Protein AF-A0ABD3XU46-F1 (afdb_monomer)

Nearest PDB structures (foldseek):
  6m8r-assembly1_F  TM=7.670E-01  e=1.154E-02  Homo sapiens
  1qdv-assembly1_A  TM=7.025E-01  e=9.029E-02  Rattus norvegicus
  3lut-assembly1_B  TM=6.770E-01  e=1.759E-01  Rattus norvegicus
  7ssx-assembly1_A  TM=6.730E-01  e=2.745E-01  Homo sapiens
  7wf3-assembly1_J  TM=6.146E-01  e=3.243E-01  Homo sapiens

Solvent-accessible surface area (backbone atoms only — not comparable to full-atom values): 6021 Å² total; per-residue (Å²): 140,88,84,53,70,73,42,44,46,61,45,70,76,15,49,54,18,50,51,52,59,57,42,73,77,40,97,58,89,66,93,68,85,88,70,102,64,82,66,85,53,47,64,60,59,51,45,28,33,66,52,74,68,41,75,63,75,92,76,54,75,86,52,70,66,62,39,52,57,42,34,56,51,25,57,72,39,44,33,64,62,56,32,51,55,38,50,55,54,52,49,53,48,65,77,67,62,83,125

Structure (mmCIF, N/CA/C/O backbone):
data_AF-A0ABD3XU46-F1
#
_entry.id   AF-A0ABD3XU46-F1
#
loop_
_atom_site.group_PDB
_atom_site.id
_atom_site.type_symbol
_atom_site.label_atom_id
_atom_site.label_alt_id
_atom_site.label_comp_id
_atom_site.label_asym_id
_atom_site.label_entity_id
_atom_site.label_seq_id
_atom_site.pdbx_PDB_ins_code
_atom_site.Cartn_x
_atom_site.Cartn_y
_atom_site.Cartn_z
_atom_site.occupancy
_atom_site.B_iso_or_equiv
_atom_site.auth_seq_id
_atom_site.auth_comp_id
_atom_site.auth_asym_id
_atom_site.auth_atom_id
_atom_site.pdbx_PDB_model_num
ATOM 1 N N . MET A 1 1 ? -5.905 -1.189 -14.751 1.00 74.19 1 MET A N 1
ATOM 2 C CA . MET A 1 1 ? -5.443 -0.057 -13.911 1.00 74.19 1 MET A CA 1
ATOM 3 C C . MET A 1 1 ? -4.201 0.561 -14.552 1.00 74.19 1 MET A C 1
ATOM 5 O O . MET A 1 1 ? -3.427 -0.189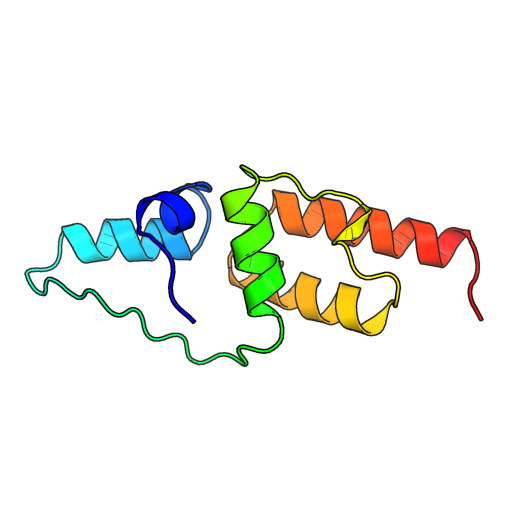 -15.126 1.00 74.19 1 MET A O 1
ATOM 9 N N . LYS A 1 2 ? -4.013 1.888 -14.504 1.00 89.50 2 LYS A N 1
ATOM 10 C CA . LYS A 1 2 ? -2.810 2.573 -15.022 1.00 89.50 2 LYS A CA 1
ATOM 11 C C . LYS A 1 2 ? -2.241 3.507 -13.949 1.00 89.50 2 LYS A C 1
ATOM 13 O O . LYS A 1 2 ? -3.002 4.081 -13.169 1.00 89.50 2 LYS A O 1
ATOM 18 N N . THR A 1 3 ? -0.920 3.639 -13.894 1.00 93.88 3 THR A N 1
ATOM 19 C CA . THR A 1 3 ? -0.204 4.543 -12.981 1.00 93.88 3 THR A CA 1
ATOM 20 C C . THR A 1 3 ? 1.127 4.964 -13.608 1.00 93.88 3 THR A C 1
ATOM 22 O O . THR A 1 3 ? 1.457 4.507 -14.701 1.00 93.88 3 THR A O 1
ATOM 25 N N . SER A 1 4 ? 1.872 5.849 -12.948 1.00 93.44 4 SER A N 1
ATOM 26 C CA . SER A 1 4 ? 3.167 6.340 -13.429 1.00 93.44 4 SER A CA 1
ATOM 27 C C . SER A 1 4 ? 4.339 5.640 -12.735 1.00 93.44 4 SER A C 1
ATOM 29 O O . SER A 1 4 ? 4.203 5.199 -11.591 1.00 93.44 4 SER A O 1
ATOM 31 N N . ARG A 1 5 ? 5.508 5.607 -13.392 1.00 92.06 5 ARG A N 1
ATOM 32 C CA . ARG A 1 5 ? 6.773 5.202 -12.750 1.00 92.06 5 ARG A CA 1
ATOM 33 C C . ARG A 1 5 ? 7.061 6.048 -11.510 1.00 92.06 5 ARG A C 1
ATOM 35 O O . ARG A 1 5 ? 7.364 5.496 -10.466 1.00 92.06 5 ARG A O 1
ATOM 42 N N . ILE A 1 6 ? 6.830 7.363 -11.598 1.00 94.38 6 ILE A N 1
ATOM 43 C CA . ILE A 1 6 ? 6.996 8.303 -10.478 1.00 94.38 6 ILE A CA 1
ATOM 44 C C . ILE A 1 6 ? 6.221 7.830 -9.247 1.00 94.38 6 ILE A C 1
ATOM 46 O O . ILE A 1 6 ? 6.763 7.849 -8.152 1.00 94.38 6 ILE A O 1
ATOM 50 N N . THR A 1 7 ? 4.968 7.396 -9.415 1.00 96.50 7 THR A N 1
ATOM 51 C CA . THR A 1 7 ? 4.149 6.871 -8.312 1.00 96.50 7 THR A CA 1
ATOM 52 C C . THR A 1 7 ? 4.731 5.585 -7.733 1.00 96.50 7 THR A C 1
ATOM 54 O O . THR A 1 7 ? 4.802 5.440 -6.520 1.00 96.50 7 THR A O 1
ATOM 57 N N . LEU A 1 8 ? 5.131 4.647 -8.587 1.00 95.31 8 LEU A N 1
ATOM 58 C CA . LEU A 1 8 ? 5.624 3.334 -8.171 1.00 95.31 8 LEU A CA 1
ATOM 59 C C . LEU A 1 8 ? 7.013 3.382 -7.510 1.00 95.31 8 LEU A C 1
ATOM 61 O O . LEU A 1 8 ? 7.334 2.494 -6.732 1.00 95.31 8 LEU A O 1
ATOM 65 N N . SER A 1 9 ? 7.794 4.434 -7.761 1.00 95.06 9 SER A N 1
ATOM 66 C CA . SER A 1 9 ? 9.103 4.670 -7.138 1.00 95.06 9 SER A CA 1
ATOM 67 C C . SER A 1 9 ? 9.039 5.518 -5.857 1.00 95.06 9 SER A C 1
ATOM 69 O O . SER A 1 9 ? 10.080 5.909 -5.337 1.00 95.06 9 SER A O 1
ATOM 71 N N . LYS A 1 10 ? 7.841 5.853 -5.345 1.00 97.12 10 LYS A N 1
ATOM 72 C CA . LYS A 1 10 ? 7.690 6.724 -4.160 1.00 97.12 10 LYS A CA 1
ATOM 73 C C . LYS A 1 10 ? 8.203 6.116 -2.862 1.00 97.12 10 LYS A C 1
ATOM 75 O O . LYS A 1 10 ? 8.631 6.868 -1.992 1.00 97.12 10 LYS A O 1
ATOM 80 N N . ASP A 1 11 ? 8.134 4.798 -2.738 1.00 97.56 11 ASP A N 1
ATOM 81 C CA . ASP A 1 11 ? 8.702 4.053 -1.620 1.00 97.56 11 ASP A CA 1
ATOM 82 C C . ASP A 1 11 ? 9.876 3.215 -2.154 1.00 97.56 11 ASP A C 1
ATOM 84 O O . ASP A 1 11 ? 9.625 2.193 -2.804 1.00 97.56 11 ASP A O 1
ATOM 88 N N . PRO A 1 12 ? 11.136 3.643 -1.932 1.00 96.31 12 PRO A N 1
ATOM 89 C CA . PRO A 1 12 ? 12.323 2.956 -2.444 1.00 96.31 12 PRO A CA 1
ATOM 90 C C . PRO A 1 12 ? 12.457 1.510 -1.959 1.00 96.31 12 PRO A C 1
ATOM 92 O O . PRO A 1 12 ? 13.018 0.670 -2.656 1.00 96.31 12 PRO A O 1
ATOM 95 N N . GLU A 1 13 ? 11.908 1.193 -0.785 1.00 96.50 13 GLU A N 1
ATOM 96 C CA . GLU A 1 13 ? 11.990 -0.153 -0.225 1.00 96.50 13 GLU A CA 1
ATOM 97 C C . GLU A 1 13 ? 10.948 -1.095 -0.836 1.00 96.50 13 GLU A C 1
ATOM 99 O O . GLU A 1 13 ? 11.103 -2.321 -0.764 1.00 96.50 13 GLU A O 1
ATOM 104 N N . SER A 1 14 ? 9.904 -0.545 -1.459 1.00 97.44 14 SER A N 1
ATOM 105 C CA . SER A 1 14 ? 8.815 -1.324 -2.038 1.00 97.44 14 SER A CA 1
ATOM 106 C C . SER A 1 14 ? 9.282 -2.249 -3.161 1.00 97.44 14 SER A C 1
ATOM 108 O O . SER A 1 14 ? 10.227 -1.972 -3.905 1.00 97.44 14 SER A O 1
ATOM 110 N N . LEU A 1 15 ? 8.551 -3.349 -3.342 1.00 95.88 15 LEU A N 1
ATOM 111 C CA . LEU A 1 15 ? 8.762 -4.259 -4.465 1.00 95.88 15 LEU A CA 1
ATOM 112 C C . LEU A 1 15 ? 8.638 -3.525 -5.811 1.00 95.88 15 LEU A C 1
ATOM 114 O O . LEU A 1 15 ? 9.383 -3.815 -6.742 1.00 95.88 15 LEU A O 1
ATOM 118 N N . PHE A 1 16 ? 7.733 -2.547 -5.910 1.00 95.44 16 PHE A N 1
ATOM 119 C CA . PHE A 1 16 ? 7.533 -1.765 -7.129 1.00 95.44 16 PHE A CA 1
ATOM 120 C C . PHE A 1 16 ? 8.769 -0.954 -7.518 1.00 95.44 16 PHE A C 1
ATOM 122 O O . PHE A 1 16 ? 9.163 -0.991 -8.685 1.00 95.44 16 PHE A O 1
ATOM 129 N N . ALA A 1 17 ? 9.391 -0.260 -6.561 1.00 94.88 17 ALA A N 1
ATOM 130 C CA . ALA A 1 17 ? 10.599 0.518 -6.813 1.00 94.88 17 ALA A CA 1
ATOM 131 C C . ALA A 1 17 ? 11.747 -0.382 -7.286 1.00 94.88 17 ALA A C 1
ATOM 133 O O . ALA A 1 17 ? 12.352 -0.096 -8.317 1.00 94.88 17 ALA A O 1
ATOM 134 N N . LYS A 1 18 ? 11.948 -1.529 -6.624 1.00 93.69 18 LYS A N 1
ATOM 135 C CA . LYS A 1 18 ? 12.963 -2.531 -6.998 1.00 93.69 18 LYS A CA 1
ATOM 136 C C . LYS A 1 18 ? 12.736 -3.096 -8.401 1.00 93.69 18 LYS A C 1
ATOM 138 O O . LYS A 1 18 ? 13.674 -3.246 -9.181 1.00 93.69 18 LYS A O 1
ATOM 143 N N . VAL A 1 19 ? 11.482 -3.389 -8.754 1.00 90.69 19 VAL A N 1
ATOM 144 C CA . VAL A 1 19 ? 11.128 -3.859 -10.101 1.00 90.69 19 VAL A CA 1
ATOM 145 C C . VAL A 1 19 ? 11.420 -2.780 -11.144 1.00 90.69 19 VAL A C 1
ATOM 147 O O . VAL A 1 19 ? 12.010 -3.094 -12.176 1.00 90.69 19 VAL A O 1
ATOM 150 N N . ILE A 1 20 ? 11.066 -1.518 -10.884 1.00 89.50 20 ILE A N 1
ATOM 151 C CA . ILE A 1 20 ? 11.354 -0.412 -11.809 1.00 89.50 20 ILE A CA 1
ATOM 152 C C . ILE A 1 20 ? 12.857 -0.234 -11.994 1.00 89.50 20 ILE A C 1
ATOM 154 O O . ILE A 1 20 ? 13.314 -0.242 -13.135 1.00 89.50 20 ILE A O 1
ATOM 158 N N . GLU A 1 21 ? 13.614 -0.163 -10.904 1.00 88.94 21 GLU A N 1
ATOM 159 C CA . GLU A 1 21 ? 15.070 -0.028 -10.926 1.00 88.94 21 GLU A CA 1
ATOM 160 C C . GLU A 1 21 ? 15.728 -1.176 -11.709 1.00 88.94 21 GLU A C 1
ATOM 162 O O . GLU A 1 21 ? 16.543 -0.944 -12.602 1.00 88.94 21 GLU A O 1
ATOM 167 N N . SER A 1 22 ? 15.309 -2.425 -11.480 1.00 85.00 22 SER A N 1
ATOM 168 C CA . SER A 1 22 ? 15.825 -3.575 -12.241 1.00 85.00 22 SER A CA 1
ATOM 169 C C . SER A 1 22 ? 15.467 -3.521 -13.734 1.00 85.00 22 SER A C 1
ATOM 171 O O . SER A 1 22 ? 16.251 -3.945 -14.586 1.00 85.00 22 SER A O 1
ATOM 173 N N . SER A 1 23 ? 14.295 -2.971 -14.070 1.00 80.81 23 SER A N 1
ATOM 174 C CA . SER A 1 23 ? 13.824 -2.867 -15.452 1.00 80.81 23 SER A CA 1
ATOM 175 C C . SER A 1 23 ? 14.561 -1.797 -16.255 1.00 80.81 23 SER A C 1
ATOM 177 O O . SER A 1 23 ? 14.679 -1.938 -17.468 1.00 80.81 23 SER A O 1
ATOM 179 N N . GLU A 1 24 ? 15.088 -0.761 -15.598 1.00 73.00 24 GLU A N 1
ATOM 180 C CA . GLU A 1 24 ? 15.890 0.289 -16.242 1.00 73.00 24 GLU A CA 1
ATOM 181 C C . GLU A 1 24 ? 17.241 -0.233 -16.738 1.00 73.00 24 GLU A C 1
ATOM 183 O O . GLU A 1 24 ? 17.760 0.251 -17.740 1.00 73.00 24 GLU A O 1
ATOM 188 N N . HIS A 1 25 ? 17.763 -1.279 -16.098 1.00 69.12 25 HIS A N 1
ATOM 189 C CA . HIS A 1 25 ? 19.003 -1.945 -16.492 1.00 69.12 25 HIS A CA 1
ATOM 190 C C . HIS A 1 25 ? 18.792 -3.034 -17.559 1.00 69.12 25 HIS A C 1
ATOM 192 O O . HIS A 1 25 ? 19.756 -3.588 -18.088 1.00 69.12 25 HIS A O 1
ATOM 198 N N . CYS A 1 26 ? 17.539 -3.354 -17.895 1.00 61.25 26 CYS A N 1
ATOM 199 C CA . CYS A 1 26 ? 17.202 -4.359 -18.894 1.00 61.25 26 CYS A CA 1
ATOM 200 C C . CYS A 1 26 ? 16.942 -3.697 -20.255 1.00 61.25 26 CYS A C 1
ATOM 202 O O . CYS A 1 26 ? 16.165 -2.754 -20.359 1.00 61.25 26 CYS A O 1
ATOM 204 N N . CYS A 1 27 ? 17.477 -4.260 -21.344 1.00 59.75 27 CYS A N 1
ATOM 205 C CA . CYS A 1 27 ? 17.279 -3.760 -22.719 1.00 59.75 27 CYS A CA 1
ATOM 206 C C . CYS A 1 27 ? 15.819 -3.827 -23.224 1.00 59.75 27 CYS A C 1
ATOM 208 O O . CYS A 1 27 ? 15.529 -3.503 -24.375 1.00 59.75 27 CYS A O 1
ATOM 210 N N . LEU A 1 28 ? 14.889 -4.280 -22.384 1.00 56.06 28 LEU A N 1
ATOM 211 C CA . LEU A 1 28 ? 13.468 -4.354 -22.664 1.00 56.06 28 LEU A CA 1
ATOM 212 C C . LEU A 1 28 ? 12.807 -3.145 -21.998 1.00 56.06 28 LEU A C 1
ATOM 214 O O . LEU A 1 28 ? 12.478 -3.200 -20.815 1.00 56.06 28 LEU A O 1
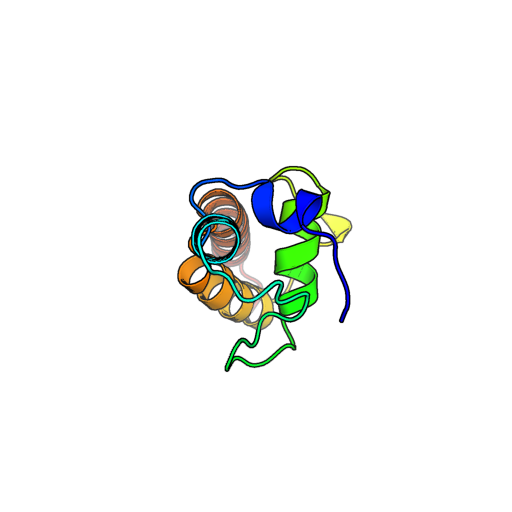ATOM 218 N N . ASN A 1 29 ? 12.579 -2.075 -22.765 1.00 55.94 29 ASN A N 1
ATOM 219 C CA . ASN A 1 29 ? 11.724 -0.947 -22.376 1.00 55.94 29 ASN A CA 1
ATOM 220 C C . ASN A 1 29 ? 10.277 -1.432 -22.165 1.00 55.94 29 ASN A C 1
ATOM 222 O O . ASN A 1 29 ? 9.398 -1.245 -23.007 1.00 55.94 29 ASN A O 1
ATOM 226 N N . LYS A 1 30 ? 10.020 -2.121 -21.049 1.00 66.44 30 LYS A N 1
ATOM 227 C CA . LYS A 1 30 ? 8.695 -2.627 -20.700 1.00 66.44 30 LYS A CA 1
ATOM 228 C C . LYS A 1 30 ? 7.925 -1.516 -20.000 1.00 66.44 30 LYS A C 1
ATOM 230 O O . LYS A 1 30 ? 8.193 -1.168 -18.854 1.00 66.44 30 LYS A O 1
ATOM 235 N N . ASN A 1 31 ? 6.919 -0.988 -20.692 1.00 77.38 31 ASN A N 1
AT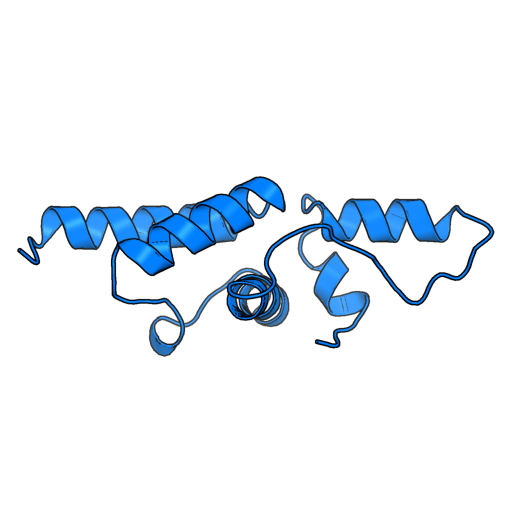OM 236 C CA . ASN A 1 31 ? 5.915 -0.087 -20.113 1.00 77.38 31 ASN A CA 1
ATOM 237 C C . ASN A 1 31 ? 4.800 -0.845 -19.368 1.00 77.38 31 ASN A C 1
ATOM 239 O O . ASN A 1 31 ? 3.825 -0.241 -18.926 1.00 77.38 31 ASN A O 1
ATOM 243 N N . VAL A 1 32 ? 4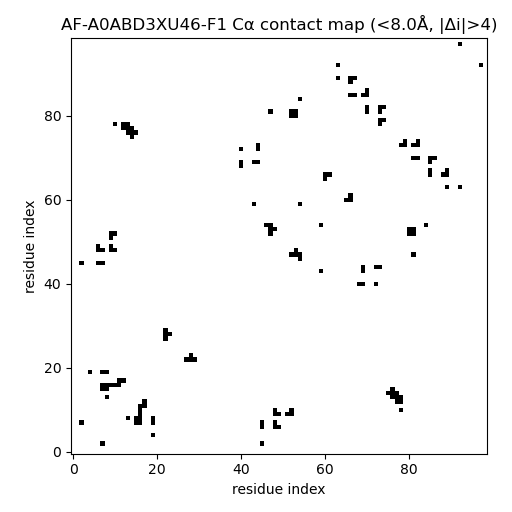.923 -2.171 -19.255 1.00 84.19 32 VAL A N 1
ATOM 244 C CA . VAL A 1 32 ? 3.950 -3.056 -18.616 1.00 84.19 32 VAL A CA 1
ATOM 245 C C . VAL A 1 32 ? 4.673 -3.905 -17.579 1.00 84.19 32 VAL A C 1
ATOM 247 O O . VAL A 1 32 ? 5.656 -4.573 -17.896 1.00 84.19 32 VAL A O 1
ATOM 250 N N . ILE A 1 33 ? 4.156 -3.883 -16.353 1.00 85.56 33 ILE A N 1
ATOM 251 C CA . ILE A 1 33 ? 4.560 -4.768 -15.261 1.00 85.56 33 ILE A CA 1
ATOM 252 C C . ILE A 1 33 ? 3.414 -5.757 -15.055 1.00 85.56 33 ILE A C 1
ATOM 254 O O . ILE A 1 33 ? 2.268 -5.340 -14.872 1.00 85.56 33 ILE A O 1
ATOM 258 N N . PHE A 1 34 ? 3.724 -7.050 -15.108 1.00 87.19 34 PHE A N 1
ATOM 259 C CA . PHE A 1 34 ? 2.776 -8.113 -14.784 1.00 87.19 34 PHE A CA 1
ATOM 260 C C . PHE A 1 34 ? 2.940 -8.510 -13.322 1.00 87.19 34 PHE A C 1
ATOM 262 O O . PHE A 1 34 ? 4.060 -8.681 -12.845 1.00 87.19 34 PHE A O 1
ATOM 269 N N . ILE A 1 35 ? 1.815 -8.639 -12.626 1.00 90.44 35 ILE A N 1
ATOM 270 C CA . ILE A 1 35 ? 1.750 -9.046 -11.225 1.00 90.44 35 ILE A CA 1
ATOM 271 C C . ILE A 1 35 ? 0.682 -10.127 -11.141 1.00 90.44 35 ILE A C 1
ATOM 273 O O . ILE A 1 35 ? -0.469 -9.875 -11.495 1.00 90.44 35 ILE A O 1
ATOM 277 N N . ASP A 1 36 ? 1.070 -11.313 -10.688 1.00 93.19 36 ASP A N 1
ATOM 278 C CA . ASP A 1 36 ? 0.186 -12.472 -10.557 1.00 93.19 36 ASP A CA 1
ATOM 279 C C . ASP A 1 36 ? -0.547 -12.447 -9.204 1.00 93.19 36 ASP A C 1
ATOM 281 O O . ASP A 1 36 ? -0.285 -13.239 -8.300 1.00 93.19 36 ASP A O 1
ATOM 285 N N . LYS A 1 37 ? -1.383 -11.420 -9.013 1.00 92.88 37 LYS A N 1
ATOM 286 C CA . LYS A 1 37 ? -2.139 -11.156 -7.778 1.00 92.88 37 LYS A CA 1
ATOM 287 C C . LYS A 1 37 ? -3.539 -10.641 -8.108 1.00 92.88 37 LYS A C 1
ATOM 289 O O . LYS A 1 37 ? -3.757 -10.033 -9.157 1.00 92.88 37 LYS A O 1
ATOM 294 N N . ASP A 1 38 ? -4.472 -10.832 -7.176 1.00 93.62 38 ASP A N 1
ATOM 295 C CA . ASP A 1 38 ? -5.821 -10.270 -7.262 1.00 93.62 38 ASP A CA 1
ATOM 296 C C . ASP A 1 38 ? -5.766 -8.723 -7.225 1.00 93.62 38 ASP A C 1
ATOM 298 O O . ASP A 1 38 ? -5.241 -8.140 -6.271 1.00 93.62 38 ASP A O 1
ATOM 302 N N . PRO A 1 39 ? -6.304 -8.016 -8.240 1.00 94.75 39 PRO A N 1
ATOM 303 C CA . PRO A 1 39 ? -6.253 -6.559 -8.295 1.00 94.75 39 PRO A CA 1
ATOM 304 C C . PRO A 1 39 ? -7.235 -5.850 -7.346 1.00 94.75 39 PRO A C 1
ATOM 306 O O . PRO A 1 39 ? -7.205 -4.617 -7.290 1.00 94.75 39 PRO A O 1
ATOM 309 N N . THR A 1 40 ? -8.092 -6.569 -6.614 1.00 96.25 40 THR A N 1
ATOM 310 C CA . THR A 1 40 ? -9.170 -6.015 -5.771 1.00 96.25 40 THR A CA 1
ATOM 311 C C . THR A 1 40 ? -8.678 -4.910 -4.826 1.00 96.25 40 THR A C 1
ATOM 313 O O . THR A 1 40 ? -9.272 -3.831 -4.760 1.00 96.25 40 THR A O 1
ATOM 316 N N . HIS A 1 41 ? -7.531 -5.106 -4.172 1.00 96.94 41 HIS A N 1
ATOM 317 C CA . HIS A 1 41 ? -6.973 -4.157 -3.196 1.00 96.94 41 HIS A CA 1
ATOM 318 C C . HIS A 1 41 ? -5.966 -3.162 -3.779 1.00 96.94 41 HIS A C 1
ATOM 320 O O . HIS A 1 41 ? -5.520 -2.236 -3.095 1.00 96.94 41 HIS A O 1
ATOM 326 N N . MET A 1 42 ? -5.641 -3.288 -5.065 1.00 96.38 42 MET A N 1
ATOM 327 C CA . MET A 1 42 ? -4.573 -2.525 -5.708 1.00 96.38 42 MET A CA 1
ATOM 328 C C . MET A 1 42 ? -4.819 -1.004 -5.678 1.00 96.38 42 MET A C 1
ATOM 330 O O . MET A 1 42 ? -3.882 -0.203 -5.671 1.00 96.38 42 MET A O 1
ATOM 334 N N . ARG A 1 43 ? -6.086 -0.576 -5.592 1.00 96.19 43 ARG A N 1
ATOM 335 C CA . ARG A 1 43 ? -6.443 0.840 -5.410 1.00 96.19 43 ARG A CA 1
ATOM 336 C C . ARG A 1 43 ? -5.828 1.436 -4.139 1.00 96.19 43 ARG A C 1
ATOM 338 O O . ARG A 1 43 ? -5.355 2.567 -4.190 1.00 96.19 43 ARG A O 1
ATOM 345 N N . PHE A 1 44 ? -5.834 0.708 -3.022 1.00 97.25 44 PHE A N 1
ATOM 346 C CA . PHE A 1 44 ? -5.311 1.201 -1.742 1.00 97.25 44 PHE A CA 1
ATOM 347 C C . PHE A 1 44 ? -3.787 1.296 -1.766 1.00 97.25 44 PHE A C 1
ATOM 349 O O . PHE A 1 44 ? -3.233 2.311 -1.349 1.00 97.25 44 PHE A O 1
ATOM 356 N N . ILE A 1 45 ? -3.138 0.301 -2.373 1.00 97.75 45 ILE A N 1
ATOM 357 C CA . ILE A 1 45 ? -1.694 0.282 -2.626 1.00 97.75 45 ILE A CA 1
ATOM 358 C C . ILE A 1 45 ? -1.264 1.520 -3.422 1.00 97.75 45 ILE A C 1
ATOM 360 O O . ILE A 1 45 ? -0.380 2.269 -3.005 1.00 97.75 45 ILE A O 1
ATOM 364 N N . LEU A 1 46 ? -1.934 1.799 -4.544 1.00 96.94 46 LEU A N 1
ATOM 365 C CA . LEU A 1 46 ? -1.605 2.976 -5.345 1.00 96.94 46 LEU A CA 1
ATOM 366 C C . LEU A 1 46 ? -1.933 4.291 -4.647 1.00 96.94 46 LEU A C 1
ATOM 368 O O . LEU A 1 46 ? -1.209 5.265 -4.835 1.00 96.94 46 LEU A O 1
ATOM 372 N N . ASN A 1 47 ? -3.025 4.356 -3.889 1.00 96.81 47 ASN A N 1
ATOM 373 C CA . ASN A 1 47 ? -3.386 5.576 -3.178 1.00 96.81 47 ASN A CA 1
ATOM 374 C C . ASN A 1 47 ? -2.343 5.919 -2.115 1.00 96.81 47 ASN A C 1
ATOM 376 O O . ASN A 1 47 ? -1.891 7.059 -2.094 1.00 96.81 47 ASN A O 1
ATOM 380 N N . TYR A 1 48 ? -1.880 4.943 -1.334 1.00 97.88 48 TYR A N 1
ATOM 381 C CA . TYR A 1 48 ? -0.781 5.133 -0.386 1.00 97.88 48 TYR A CA 1
ATOM 382 C C . TYR A 1 48 ? 0.456 5.759 -1.051 1.00 97.88 48 TYR A C 1
ATOM 384 O O . TYR A 1 48 ? 0.986 6.771 -0.587 1.00 97.88 48 TYR A O 1
ATOM 392 N N . LEU A 1 49 ? 0.868 5.218 -2.202 1.00 97.62 49 LEU A N 1
ATOM 393 C CA . LEU A 1 49 ? 2.002 5.744 -2.965 1.00 97.62 49 LEU A CA 1
ATOM 394 C C . LEU A 1 49 ? 1.737 7.161 -3.508 1.00 97.62 49 LEU A C 1
ATOM 396 O O . LEU A 1 49 ? 2.609 8.026 -3.453 1.00 97.62 49 LEU A O 1
ATOM 400 N N . ARG A 1 50 ? 0.524 7.438 -4.007 1.00 96.38 50 ARG A N 1
ATOM 401 C CA . ARG A 1 50 ? 0.128 8.763 -4.530 1.00 96.38 50 ARG A CA 1
ATOM 402 C C . ARG A 1 50 ? 0.092 9.838 -3.449 1.00 96.38 50 ARG A C 1
ATOM 404 O O . ARG A 1 50 ? 0.453 10.977 -3.728 1.00 96.38 50 ARG A O 1
ATOM 411 N N . TYR A 1 51 ? -0.307 9.475 -2.236 1.00 95.94 51 TYR A N 1
ATOM 412 C CA . TYR A 1 51 ? -0.329 10.360 -1.073 1.00 95.94 51 TYR A CA 1
ATOM 413 C C . TYR A 1 51 ? 1.016 10.390 -0.330 1.00 95.94 51 TYR A C 1
ATOM 415 O O . TYR A 1 51 ? 1.062 10.749 0.844 1.00 95.94 51 TYR A O 1
ATOM 423 N N . ASN A 1 52 ? 2.117 10.044 -1.011 1.00 94.50 52 ASN A N 1
ATOM 424 C CA . ASN A 1 52 ? 3.485 10.095 -0.488 1.00 94.50 52 ASN A CA 1
ATOM 425 C C . ASN A 1 52 ? 3.641 9.359 0.855 1.00 94.50 52 ASN A C 1
ATOM 427 O O . ASN A 1 52 ? 4.195 9.896 1.811 1.00 94.50 52 ASN A O 1
ATOM 431 N N . GLY A 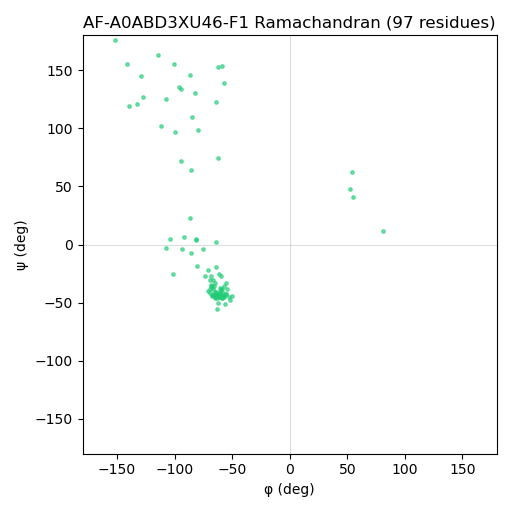1 53 ? 3.118 8.136 0.937 1.00 94.00 53 GLY A N 1
ATOM 432 C CA . GLY A 1 53 ? 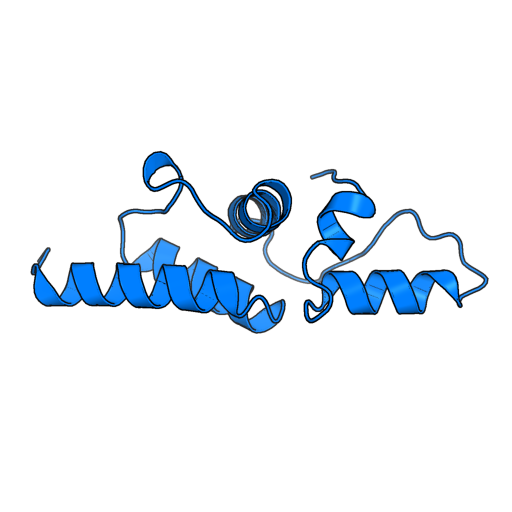3.265 7.292 2.120 1.00 94.00 53 GLY A CA 1
ATOM 433 C C . GLY A 1 53 ? 2.289 7.610 3.257 1.00 94.00 53 GLY A C 1
ATOM 434 O O . GLY A 1 53 ? 2.459 7.113 4.368 1.00 94.00 53 GLY A O 1
ATOM 435 N N . SER A 1 54 ? 1.267 8.424 2.989 1.00 93.75 54 SER A N 1
ATOM 436 C CA . SER A 1 54 ? 0.165 8.725 3.910 1.00 93.75 54 SER A CA 1
ATOM 437 C C . SER A 1 54 ? -1.162 8.190 3.371 1.00 93.75 54 SER A C 1
ATOM 439 O O . SER A 1 54 ? -1.289 7.895 2.186 1.00 93.75 54 SER A O 1
ATOM 441 N N . MET A 1 55 ? -2.179 8.082 4.226 1.00 93.88 55 MET A N 1
ATOM 442 C CA . MET A 1 55 ? -3.546 7.733 3.824 1.00 93.88 55 MET A CA 1
ATOM 443 C C . MET A 1 55 ? -4.540 8.595 4.611 1.00 93.88 55 MET A C 1
ATOM 445 O O . MET A 1 55 ? -4.559 8.505 5.837 1.00 93.88 55 MET A O 1
ATOM 449 N N . PRO A 1 56 ? -5.367 9.428 3.951 1.00 93.69 56 PRO A N 1
ATOM 450 C CA . PRO A 1 56 ? -6.478 10.098 4.618 1.00 93.69 56 PRO A CA 1
ATOM 451 C C . PRO A 1 56 ? -7.437 9.094 5.271 1.00 93.69 56 PRO A C 1
ATOM 453 O O . PRO A 1 56 ? -7.808 8.101 4.649 1.00 93.69 56 PRO A O 1
ATOM 456 N N . GLU A 1 57 ? -7.920 9.385 6.479 1.00 90.69 57 GLU A N 1
ATOM 457 C CA . GLU A 1 57 ? -8.832 8.486 7.213 1.00 90.69 57 GLU A CA 1
ATOM 458 C C . GLU A 1 57 ? -10.092 8.116 6.418 1.00 90.69 57 GLU A C 1
ATOM 460 O O . GLU A 1 57 ? -10.581 6.992 6.488 1.00 90.69 57 GLU A O 1
ATOM 465 N N . ALA A 1 58 ? -10.596 9.035 5.588 1.00 90.81 58 ALA A N 1
ATOM 466 C CA . ALA A 1 58 ? -11.779 8.802 4.761 1.00 90.81 58 ALA A CA 1
ATOM 467 C C . ALA A 1 58 ? -11.601 7.699 3.700 1.00 90.81 58 ALA A C 1
ATOM 469 O O . ALA A 1 58 ? -12.597 7.192 3.187 1.00 90.81 58 ALA A O 1
ATOM 470 N N . ILE A 1 59 ? -10.361 7.343 3.347 1.00 90.88 59 ILE A N 1
ATOM 471 C CA . ILE A 1 59 ? -10.069 6.327 2.326 1.00 90.88 59 ILE A CA 1
ATOM 472 C C . ILE A 1 59 ? -9.533 5.019 2.911 1.00 90.88 59 ILE A C 1
ATOM 474 O O . ILE A 1 59 ? -9.295 4.080 2.152 1.00 90.88 59 ILE A O 1
ATOM 478 N N . ILE A 1 60 ? -9.330 4.945 4.227 1.00 93.94 60 ILE A N 1
ATOM 479 C CA . ILE A 1 60 ? -8.960 3.707 4.913 1.00 93.94 60 ILE A CA 1
ATOM 480 C C . ILE A 1 60 ? -10.250 2.911 5.170 1.00 93.94 60 ILE A C 1
ATOM 482 O O . ILE A 1 60 ? -11.222 3.479 5.679 1.00 93.94 60 ILE A O 1
ATOM 486 N N . PRO A 1 61 ? -10.309 1.611 4.827 1.00 94.69 61 PRO A N 1
ATOM 487 C CA . PRO A 1 61 ? -11.480 0.795 5.125 1.00 94.69 61 PRO A CA 1
ATOM 488 C C . PRO A 1 61 ? -11.800 0.740 6.616 1.00 94.69 61 PRO A C 1
ATOM 490 O O . PRO A 1 61 ? -10.935 0.903 7.479 1.00 94.69 61 PRO A O 1
ATOM 493 N N . ARG A 1 62 ? -13.078 0.518 6.916 1.00 91.56 62 ARG A N 1
ATOM 494 C CA . ARG A 1 62 ? -13.568 0.470 8.296 1.00 91.56 62 ARG A CA 1
ATOM 495 C C . ARG A 1 62 ? -13.778 -0.947 8.797 1.00 91.56 62 ARG A C 1
ATOM 497 O O . ARG A 1 62 ? -13.700 -1.149 9.997 1.00 91.56 62 ARG A O 1
ATOM 504 N N . ASP A 1 63 ? -14.009 -1.902 7.905 1.00 93.88 63 ASP A N 1
ATOM 505 C CA . ASP A 1 63 ? -14.223 -3.288 8.285 1.00 93.88 63 ASP A CA 1
ATOM 506 C C . ASP A 1 63 ? -12.904 -4.060 8.404 1.00 93.88 63 ASP A C 1
ATOM 508 O O . AS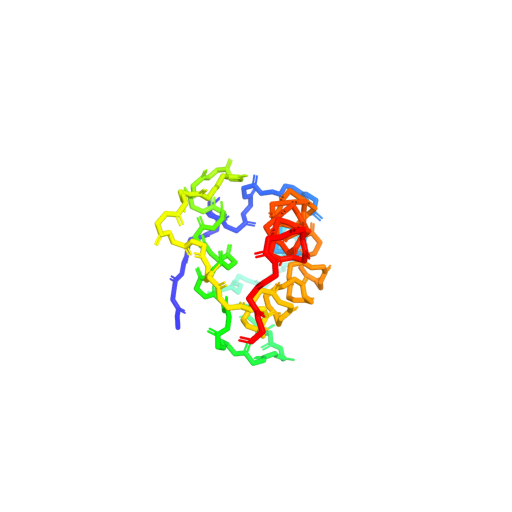P A 1 63 ? -11.945 -3.861 7.650 1.00 93.88 63 ASP A O 1
ATOM 512 N N . ARG A 1 64 ? -12.883 -4.992 9.359 1.00 94.44 64 ARG A N 1
ATOM 513 C CA . ARG A 1 64 ? -11.721 -5.830 9.666 1.00 94.44 64 ARG A CA 1
ATOM 514 C C . ARG A 1 64 ? -11.260 -6.656 8.465 1.00 94.44 64 ARG A C 1
ATOM 516 O O . ARG A 1 64 ? -10.059 -6.813 8.278 1.00 94.44 64 ARG A O 1
ATOM 523 N N . ARG A 1 65 ? -12.191 -7.172 7.657 1.00 95.75 65 ARG A N 1
ATOM 524 C CA . ARG A 1 65 ? -11.867 -8.055 6.531 1.00 95.75 65 ARG A CA 1
ATOM 525 C C . ARG A 1 65 ? -11.022 -7.328 5.486 1.00 95.75 65 ARG A C 1
ATOM 527 O O . ARG A 1 65 ? -9.914 -7.776 5.210 1.00 95.75 65 ARG A O 1
ATOM 534 N N . ASN A 1 66 ? -11.497 -6.194 4.970 1.00 96.62 66 ASN A N 1
ATOM 535 C CA . ASN A 1 66 ? -10.746 -5.403 3.994 1.00 96.62 66 ASN A CA 1
ATOM 536 C C . ASN A 1 66 ? -9.405 -4.931 4.568 1.00 96.62 66 ASN A C 1
ATOM 538 O O . ASN A 1 66 ? -8.396 -4.967 3.873 1.00 96.62 66 ASN A O 1
ATOM 542 N N . LEU A 1 67 ? -9.360 -4.516 5.839 1.00 97.50 67 LEU A N 1
ATOM 543 C CA . LEU A 1 67 ? -8.103 -4.106 6.474 1.00 97.50 67 LEU A CA 1
ATOM 544 C C . LEU A 1 67 ? -7.067 -5.235 6.502 1.00 97.50 67 LEU A C 1
ATOM 546 O O . LEU A 1 67 ? -5.909 -4.997 6.165 1.00 97.50 67 LEU A O 1
ATOM 550 N N . THR A 1 68 ? -7.474 -6.452 6.867 1.00 97.75 68 THR A N 1
ATOM 551 C CA . THR A 1 68 ? -6.590 -7.624 6.871 1.00 97.75 68 THR A CA 1
ATOM 552 C C . THR A 1 68 ? -6.164 -8.020 5.457 1.00 97.75 68 THR A C 1
ATOM 554 O O . THR A 1 68 ? -4.985 -8.277 5.228 1.00 97.75 68 THR A O 1
ATOM 557 N N . GLU A 1 69 ? -7.086 -8.031 4.492 1.00 98.19 69 GLU A N 1
ATOM 558 C CA . GLU A 1 69 ? -6.761 -8.375 3.103 1.00 98.19 69 GLU A CA 1
ATOM 559 C C . GLU A 1 69 ? -5.774 -7.360 2.490 1.00 98.19 69 GLU A C 1
ATOM 561 O O . GLU A 1 69 ? -4.779 -7.758 1.886 1.00 98.19 69 GLU A O 1
ATOM 566 N N . ILE A 1 70 ? -5.961 -6.053 2.723 1.00 98.38 70 ILE A N 1
ATOM 567 C CA . ILE A 1 70 ? -5.017 -5.017 2.263 1.00 98.38 70 ILE A CA 1
ATOM 568 C C . ILE A 1 70 ? -3.684 -5.109 3.006 1.00 98.38 70 ILE A C 1
ATOM 570 O O . ILE A 1 70 ? -2.646 -4.840 2.406 1.00 98.38 70 ILE A O 1
ATOM 574 N N . LEU A 1 71 ? -3.682 -5.480 4.290 1.00 98.38 71 LEU A N 1
ATOM 575 C CA . LEU A 1 71 ? -2.446 -5.647 5.054 1.00 98.38 71 LEU A CA 1
ATOM 576 C C . LEU A 1 71 ? -1.555 -6.727 4.430 1.00 98.38 71 LEU A C 1
ATOM 578 O O . LEU A 1 71 ? -0.371 -6.469 4.223 1.00 98.38 71 LEU A O 1
ATOM 582 N N . HIS A 1 72 ? -2.121 -7.873 4.041 1.00 98.25 72 HIS A N 1
ATOM 583 C CA . HIS A 1 72 ? -1.367 -8.915 3.335 1.00 98.25 72 HIS A CA 1
ATOM 584 C C . HIS A 1 72 ? -0.782 -8.416 2.005 1.00 98.25 72 HIS A C 1
ATOM 586 O O . HIS A 1 72 ? 0.346 -8.758 1.651 1.00 98.25 72 HIS A O 1
ATOM 592 N N . GLU A 1 73 ? -1.518 -7.580 1.266 1.00 98.31 73 GLU A N 1
ATOM 593 C CA . GLU A 1 73 ? -0.992 -6.951 0.050 1.00 98.31 73 GLU A CA 1
ATOM 594 C C . GLU A 1 73 ? 0.132 -5.952 0.362 1.00 98.31 73 GLU A C 1
ATOM 596 O O . GLU A 1 73 ? 1.169 -5.958 -0.299 1.00 98.31 73 GLU A O 1
ATOM 601 N N . ALA A 1 74 ? -0.029 -5.114 1.389 1.00 98.25 74 ALA A N 1
ATOM 602 C CA . ALA A 1 74 ? 0.988 -4.153 1.811 1.00 98.25 74 ALA A CA 1
ATOM 603 C C . ALA A 1 74 ? 2.294 -4.850 2.222 1.00 98.25 74 ALA A C 1
ATOM 605 O O . ALA A 1 74 ? 3.375 -4.404 1.836 1.00 98.25 74 ALA A O 1
ATOM 606 N N . GLU A 1 75 ? 2.196 -5.968 2.942 1.00 98.25 75 GLU A N 1
ATOM 607 C CA . GLU A 1 75 ? 3.337 -6.808 3.313 1.00 98.25 75 GLU A CA 1
ATOM 608 C C . GLU A 1 75 ? 3.991 -7.448 2.083 1.00 98.25 75 GLU A C 1
ATOM 610 O O . GLU A 1 75 ? 5.210 -7.361 1.931 1.00 98.25 75 GLU A O 1
ATOM 615 N N . TYR A 1 76 ? 3.198 -8.001 1.158 1.00 97.81 76 TYR A N 1
ATOM 616 C CA . TYR A 1 76 ? 3.701 -8.570 -0.096 1.00 97.81 76 TYR A CA 1
ATOM 617 C C . TYR A 1 76 ? 4.488 -7.544 -0.930 1.00 97.81 76 TYR A C 1
ATOM 619 O O . TYR A 1 76 ? 5.570 -7.844 -1.435 1.00 97.81 76 TYR A O 1
ATOM 627 N N . TYR A 1 77 ? 3.986 -6.311 -1.043 1.00 97.94 77 TYR A N 1
ATOM 628 C CA . TYR A 1 77 ? 4.664 -5.233 -1.771 1.00 97.94 77 TYR A CA 1
ATOM 629 C C . TYR A 1 77 ? 5.767 -4.526 -0.961 1.00 97.94 77 TYR A C 1
ATOM 631 O O . TYR A 1 77 ? 6.368 -3.577 -1.470 1.00 97.94 77 TYR A O 1
ATOM 639 N N . ASN A 1 78 ? 6.063 -4.981 0.262 1.00 98.31 78 ASN A N 1
ATOM 640 C CA . ASN A 1 78 ? 7.027 -4.390 1.198 1.00 98.31 78 ASN A CA 1
ATOM 641 C C . ASN A 1 78 ? 6.769 -2.898 1.511 1.00 98.31 78 ASN A C 1
ATOM 643 O O . ASN A 1 78 ? 7.698 -2.097 1.597 1.00 98.31 78 ASN A O 1
ATOM 647 N N . LEU A 1 79 ? 5.501 -2.518 1.691 1.00 98.44 79 LEU A N 1
ATOM 648 C CA . LEU A 1 79 ? 5.064 -1.154 2.015 1.00 98.44 79 LEU A CA 1
ATOM 649 C C . LEU A 1 79 ? 4.908 -0.978 3.528 1.00 98.44 79 LEU A C 1
ATOM 651 O O . LEU A 1 79 ? 3.798 -0.874 4.055 1.00 98.44 79 LEU A O 1
ATOM 655 N N . LYS A 1 80 ? 6.036 -0.928 4.242 1.00 98.19 80 LYS A N 1
ATOM 656 C CA . LYS A 1 80 ? 6.074 -0.926 5.718 1.00 98.19 80 LYS A CA 1
ATOM 657 C C . LYS A 1 80 ? 5.233 0.186 6.353 1.00 98.19 80 LYS A C 1
ATOM 659 O O . LYS A 1 80 ? 4.581 -0.040 7.373 1.00 98.19 80 LYS A O 1
ATOM 664 N N . GLY A 1 81 ? 5.224 1.381 5.758 1.00 97.94 81 GLY A N 1
ATOM 665 C CA . GLY A 1 81 ? 4.419 2.493 6.266 1.00 97.94 81 GLY A CA 1
ATOM 666 C C . GLY A 1 81 ? 2.914 2.232 6.146 1.00 97.94 81 GLY A C 1
ATOM 667 O O . GLY A 1 81 ? 2.170 2.527 7.081 1.00 97.94 81 GLY A O 1
ATOM 668 N N . LEU A 1 82 ? 2.467 1.606 5.052 1.00 98.06 82 LEU A N 1
ATOM 669 C CA . LEU A 1 82 ? 1.070 1.201 4.891 1.00 98.06 82 LEU A CA 1
ATOM 670 C C . LEU A 1 82 ? 0.698 0.091 5.878 1.00 98.06 82 LEU A C 1
ATOM 672 O O . LEU A 1 82 ? -0.339 0.194 6.531 1.00 98.06 82 LEU A O 1
ATOM 676 N N . SER A 1 83 ? 1.557 -0.920 6.048 1.00 98.38 83 SER A N 1
ATOM 677 C CA . SER A 1 83 ? 1.344 -1.979 7.043 1.00 98.38 83 SER A CA 1
ATOM 678 C C . SER A 1 83 ? 1.166 -1.398 8.449 1.00 98.38 83 SER A C 1
ATOM 680 O O . SER A 1 83 ? 0.246 -1.790 9.160 1.00 98.38 83 SER A O 1
ATOM 682 N N . SER A 1 84 ? 1.979 -0.406 8.830 1.00 97.88 84 SER A N 1
ATOM 683 C CA . SER A 1 84 ? 1.862 0.284 10.123 1.00 97.88 84 SER A CA 1
ATOM 684 C C . SER A 1 84 ? 0.518 1.010 10.295 1.00 97.88 84 SER A C 1
ATOM 686 O O . SER A 1 84 ? -0.141 0.866 11.327 1.00 97.88 84 SER A O 1
ATOM 688 N N . ILE A 1 85 ? 0.059 1.733 9.264 1.00 97.19 85 ILE A N 1
ATOM 689 C CA . ILE A 1 85 ? -1.254 2.401 9.266 1.00 97.19 85 ILE A CA 1
ATOM 690 C C . ILE A 1 85 ? -2.388 1.382 9.465 1.00 97.19 85 ILE A C 1
ATOM 692 O O . ILE A 1 85 ? -3.285 1.601 10.282 1.00 97.19 85 ILE A O 1
ATOM 696 N N . LEU A 1 86 ? -2.343 0.259 8.745 1.00 97.50 86 LEU A N 1
ATOM 697 C CA . LEU A 1 86 ? -3.383 -0.771 8.793 1.00 97.50 86 LEU A CA 1
ATOM 698 C C . LEU A 1 86 ? -3.397 -1.515 10.130 1.00 97.50 86 LEU A C 1
ATOM 700 O O . LEU A 1 86 ? -4.471 -1.717 10.693 1.00 97.50 86 LEU A O 1
ATOM 704 N N . TRP A 1 87 ? -2.227 -1.851 10.680 1.00 96.94 87 TRP A N 1
ATOM 705 C CA . TRP A 1 87 ? -2.111 -2.437 12.017 1.00 96.94 87 TRP A CA 1
ATOM 706 C C . TRP A 1 87 ? -2.692 -1.524 13.092 1.00 96.94 87 TRP A C 1
ATOM 708 O O . TRP A 1 87 ? -3.490 -1.971 13.915 1.00 96.94 87 TRP A O 1
ATOM 718 N N . LYS A 1 88 ? -2.362 -0.228 13.049 1.00 95.12 88 LYS A N 1
ATOM 719 C CA . LYS A 1 88 ? -2.941 0.759 13.966 1.00 95.12 88 LYS A CA 1
ATOM 720 C C . LYS A 1 88 ? -4.467 0.776 13.863 1.00 95.12 88 LYS A C 1
ATOM 722 O O . LYS A 1 88 ? -5.147 0.780 14.885 1.00 95.12 88 LYS A O 1
ATOM 727 N N . ARG A 1 89 ? -5.013 0.754 12.643 1.00 94.50 89 ARG A N 1
ATOM 728 C CA . ARG A 1 89 ? -6.464 0.746 12.421 1.00 94.50 89 ARG A CA 1
ATOM 729 C C . ARG A 1 89 ? -7.125 -0.539 12.932 1.00 94.50 89 ARG A C 1
ATOM 731 O O . ARG A 1 89 ? -8.170 -0.454 13.567 1.00 94.50 89 ARG A O 1
ATOM 738 N N . LEU A 1 90 ? -6.518 -1.701 12.695 1.00 94.88 90 LEU A N 1
ATOM 739 C CA . LEU A 1 90 ? -7.005 -2.995 13.182 1.00 94.88 90 LEU A CA 1
ATOM 740 C C . LEU A 1 90 ? -7.028 -3.062 14.712 1.00 94.88 90 LEU A C 1
ATOM 742 O O . LEU A 1 90 ? -8.020 -3.514 15.279 1.00 94.88 90 LEU A O 1
ATOM 746 N N . ASN A 1 91 ? -5.980 -2.575 15.377 1.00 93.88 91 ASN A N 1
ATOM 747 C CA . ASN A 1 91 ? -5.919 -2.551 16.839 1.00 93.88 91 ASN A CA 1
ATOM 748 C C . ASN A 1 91 ? -7.004 -1.648 17.436 1.00 93.88 91 ASN A C 1
ATOM 750 O O . ASN A 1 91 ? -7.675 -2.054 18.379 1.00 93.88 91 ASN A O 1
ATOM 754 N N . LEU A 1 92 ? -7.258 -0.483 16.828 1.00 91.69 92 LEU A N 1
ATOM 755 C CA . LEU A 1 92 ? -8.356 0.391 17.249 1.00 91.69 92 LEU A CA 1
ATOM 756 C C . LEU A 1 92 ? -9.727 -0.294 17.131 1.00 91.69 92 LEU A C 1
ATOM 758 O O . LEU A 1 92 ? -10.572 -0.106 17.997 1.00 91.69 92 LEU A O 1
ATOM 762 N N . LEU A 1 93 ? -9.963 -1.113 16.100 1.00 88.38 93 LEU A N 1
ATOM 763 C CA . LEU A 1 93 ? -11.218 -1.872 15.992 1.00 88.38 93 LEU A CA 1
ATOM 764 C C . LEU A 1 93 ? -11.343 -2.956 17.071 1.00 88.38 93 LEU A C 1
ATOM 766 O O . LEU A 1 93 ? -12.439 -3.203 17.564 1.00 88.38 93 LEU A O 1
ATOM 770 N N . LEU A 1 94 ? -10.230 -3.594 17.442 1.00 85.00 94 LEU A N 1
ATOM 771 C CA . LEU A 1 94 ? -10.205 -4.607 18.500 1.00 85.00 94 LEU A CA 1
ATOM 772 C C . LEU A 1 94 ? -10.443 -4.002 19.887 1.00 85.00 94 LEU A C 1
ATOM 774 O O . LEU A 1 94 ? -11.142 -4.601 20.698 1.00 85.00 94 LEU A O 1
ATOM 778 N N . GLU A 1 95 ? -9.888 -2.819 20.149 1.00 85.62 95 G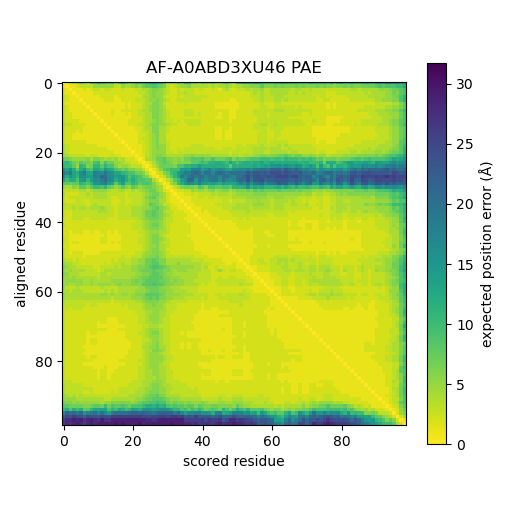LU A N 1
ATOM 779 C CA . GLU A 1 95 ? -10.064 -2.094 21.412 1.00 85.62 95 GLU A CA 1
ATOM 780 C C . GLU A 1 95 ? -11.496 -1.559 21.594 1.00 85.62 95 GLU A C 1
ATOM 782 O O . GLU A 1 95 ? -11.971 -1.467 22.724 1.00 85.62 95 GLU A O 1
ATOM 787 N N . TRP A 1 96 ? -12.192 -1.223 20.501 1.00 71.19 96 TRP A N 1
ATOM 788 C CA . TRP A 1 96 ? -13.508 -0.566 20.537 1.00 71.19 96 TRP A CA 1
ATOM 789 C C . TRP A 1 96 ? -14.688 -1.501 20.236 1.00 71.19 96 TRP A C 1
ATOM 791 O O . TRP A 1 96 ? -15.826 -1.042 20.218 1.00 71.19 96 TRP A O 1
ATOM 801 N N . GLY A 1 97 ? -14.433 -2.803 20.066 1.00 61.50 97 GLY A N 1
ATOM 802 C CA . GLY A 1 97 ? -15.449 -3.855 20.123 1.00 61.50 97 GLY A CA 1
ATOM 803 C C . GLY A 1 97 ? -16.650 -3.654 19.197 1.00 61.50 97 GLY A C 1
ATOM 804 O O . GLY A 1 97 ? -17.778 -3.578 19.678 1.00 61.50 97 GLY A O 1
ATOM 805 N N . GLU A 1 98 ? -16.440 -3.619 17.880 1.00 59.44 98 GLU A N 1
ATOM 806 C CA . GLU A 1 98 ? -17.541 -3.911 16.950 1.00 59.44 98 GLU A CA 1
ATOM 807 C C . GLU A 1 98 ? -17.715 -5.439 16.863 1.00 59.44 98 GLU A C 1
ATOM 809 O O . GLU A 1 98 ? -16.937 -6.131 16.198 1.00 59.44 98 GLU A O 1
ATOM 814 N N . VAL A 1 99 ? -18.695 -5.945 17.627 1.00 50.59 99 VAL A N 1
ATOM 815 C CA . VAL A 1 99 ? -19.276 -7.301 17.544 1.00 50.59 99 VAL A CA 1
ATOM 816 C C . VAL A 1 99 ? -20.342 -7.329 16.458 1.00 50.59 99 VAL A C 1
ATOM 818 O O . VAL A 1 99 ? -21.182 -6.400 16.453 1.00 50.59 99 VAL A O 1
#

Secondary structure (DSSP, 8-state):
----HHHHTSSTTSHHHHHHHHHHTSS---------S-GGGHHHHHHHHHTTT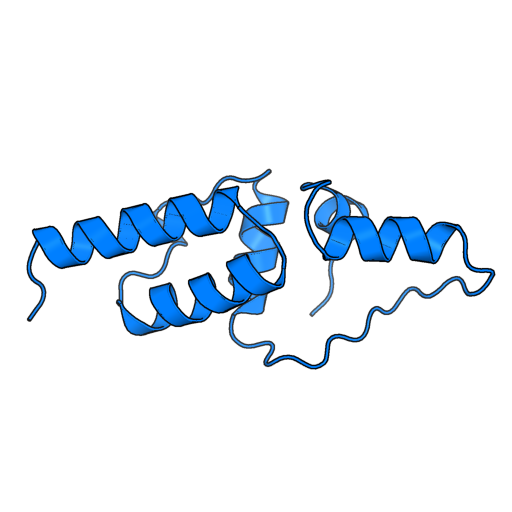---GGGS--SHHHHHHHHHHHHHTT-HHHHHHHHHHHHHHHHHT--

Foldseek 3Di:
DDDDLQLQCLDCQWPSVVVSVVVVVDPDPDPDDDDPDDCPLVVVVSVCSVVSNDDDPVPQDQDPVSLVVNLVVCVVRVSVSSNVVSVVNNVVCVVVDPD

Sequence (99 aa):
MKTSRITLSKDPESLFAKVIESSEHCCLNKNVIFIDKDPTHMRFILNYLRYNGSMPEAIIPRDRRNLTEILHEAEYYNLKGLSSILWKRLNLLLEWGEV

Organism: Sinanodonta woodiana (NCBI:txid1069815)

InterPro domains:
  IPR003131 Potassium channel tetramerisation-type BTB domain [PF02214] (2-82)
  IPR011333 SKP1/BTB/POZ domain superfamily [G3DSA:3.30.710.10] (1-90)
  IPR011333 SKP1/BTB/POZ domain superfamily [SSF54695] (3-90)
  IPR045068 BTB/POZ domain-containing adapter for CUL3-mediated RhoA degradation protein 1-3 [PTHR11145] (3-91)

pLDDT: mean 90.5, std 11.18, range [50.59, 98.44]

Radius of gyration: 14.82 Å; Cα contacts (8 Å, |Δi|>4): 82; chains: 1; bounding box: 38×23×44 Å

Mean predicted aligned error: 4.58 Å